Protein AF-A0A6P0WT35-F1 (afdb_monomer)

Foldseek 3Di:
DPPPPPDDLVVLVVVLVVLVVVLVVLVVVVVVVVVVVVVVLVPDDDPVNVVVVVVNVVVNVVSVVVSVVSVVVSVVSVVVSVVVVVVVVVD

Radius of gyration: 20.08 Å; Cα contacts (8 Å, |Δi|>4): 19; chains: 1; bounding box: 49×19×60 Å

Solvent-accessible surface area (backbone atoms only — not comparable to full-atom values): 5254 Å² total; per-residue (Å²): 130,82,76,82,74,85,71,57,62,71,59,52,54,52,48,50,53,52,53,52,53,50,48,54,51,49,52,56,54,48,53,51,50,56,57,52,44,56,60,47,62,77,74,57,80,60,73,71,47,57,55,48,53,51,57,48,50,56,49,49,55,52,52,50,54,51,47,52,55,46,52,56,49,48,55,51,50,52,54,50,53,52,52,53,52,55,56,62,75,73,108

pLDDT: mean 87.95, std 12.45, range [37.06, 96.88]

Nearest PDB structures (foldseek):
  4lws-assembly3_A  TM=8.226E-01  e=7.471E-02  Thermomonospora curvata DSM 43183
  4j7k-assembly1_B  TM=8.347E-01  e=7.993E-02  Bacillus anthracis str. Sterne
  4j11-assembly1_B  TM=8.346E-01  e=7.993E-02  Bacillus anthracis str. Sterne
  4j41-assembly1_A  TM=8.523E-01  e=1.468E-01  Bacillus anthracis str. Sterne
  3fav-assembly2_C  TM=8.965E-01  e=6.936E-01  Mycobacterium tuberculosis H37Rv

Secondary structure (DSSP, 8-state):
--------HHHHHHHHHHHHHHHHHHHHHHHHHHHHHHHHHHH--SHHHHHHHHHHHHHHHHHHHHHHHHHHHHHHHHHHHHHHHHHHHT-

Mean predicted aligned error: 6.23 Å

Sequence (91 aa):
MSRDIDIDEQQLAKFIDVLSSFQDLTSDKFQAVESAWRKCDESWKGDSKEKFTKDFQETTETVKRSLEAGDDALDWLRRFDEILKEFEQSY

Structure (mmCIF, N/CA/C/O backbone):
data_AF-A0A6P0WT35-F1
#
_entry.id   AF-A0A6P0WT35-F1
#
loop_
_atom_site.group_PDB
_atom_site.id
_atom_site.type_symbol
_atom_site.label_atom_id
_atom_site.label_alt_id
_atom_site.label_comp_id
_atom_site.label_asym_id
_atom_site.label_entity_id
_atom_site.label_seq_id
_atom_site.pdbx_PDB_ins_code
_atom_site.Cartn_x
_atom_site.Cartn_y
_atom_site.Cartn_z
_atom_site.occupancy
_atom_site.B_iso_or_equiv
_atom_site.auth_seq_id
_atom_site.auth_comp_id
_atom_site.auth_asym_id
_atom_site.auth_atom_id
_atom_site.pdbx_PDB_model_num
ATOM 1 N N . MET A 1 1 ? 29.395 15.053 -13.291 1.00 37.06 1 MET A N 1
ATOM 2 C CA . MET A 1 1 ? 29.484 13.790 -14.046 1.00 37.06 1 MET A CA 1
ATOM 3 C C . MET A 1 1 ? 28.261 12.981 -13.678 1.00 37.06 1 MET A C 1
ATOM 5 O O . MET A 1 1 ? 28.215 12.443 -12.579 1.00 37.06 1 MET A O 1
ATOM 9 N N . SER A 1 2 ? 27.236 13.055 -14.531 1.00 41.62 2 SER A N 1
ATOM 10 C CA . SER A 1 2 ? 26.075 12.165 -14.489 1.00 41.62 2 SER A CA 1
ATOM 11 C C . SER A 1 2 ? 26.610 10.740 -14.404 1.00 41.62 2 SER A C 1
ATOM 13 O O . SER A 1 2 ? 27.431 10.366 -15.237 1.00 41.62 2 SER A O 1
ATOM 15 N N . ARG A 1 3 ? 26.273 9.993 -13.349 1.00 47.34 3 ARG A N 1
ATOM 16 C CA . ARG A 1 3 ? 26.473 8.545 -13.400 1.00 47.34 3 ARG A CA 1
ATOM 17 C C . ARG A 1 3 ? 25.517 8.086 -14.488 1.00 47.34 3 ARG A C 1
ATOM 19 O O . ARG A 1 3 ? 24.318 8.224 -14.277 1.00 47.34 3 ARG A O 1
ATOM 26 N N . ASP A 1 4 ? 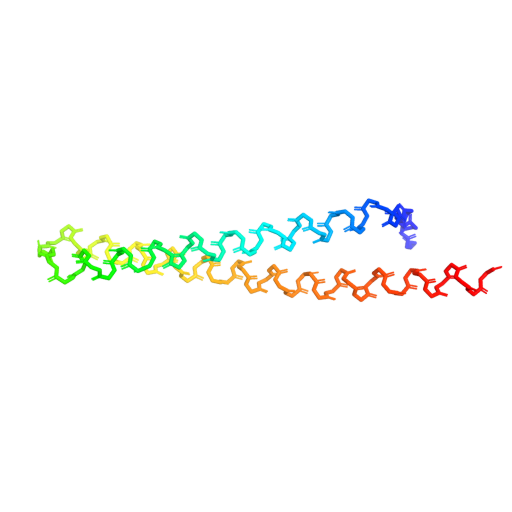26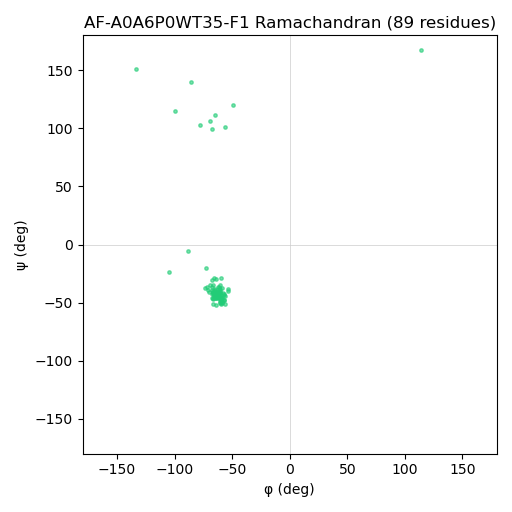.037 7.634 -15.624 1.00 54.50 4 ASP A N 1
ATOM 27 C CA . ASP A 1 4 ? 25.239 6.866 -16.574 1.00 54.50 4 ASP A CA 1
ATOM 28 C C . ASP A 1 4 ? 24.699 5.679 -15.784 1.00 54.50 4 ASP A C 1
ATOM 30 O O . ASP A 1 4 ? 25.440 4.777 -15.385 1.00 54.50 4 ASP A O 1
ATOM 34 N N . ILE A 1 5 ? 23.432 5.782 -15.392 1.00 58.25 5 ILE A N 1
ATOM 35 C CA . ILE A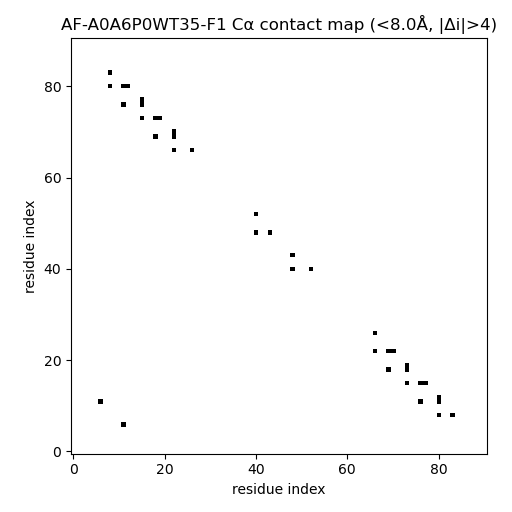 1 5 ? 22.723 4.666 -14.804 1.00 58.25 5 ILE A CA 1
ATOM 36 C C . ILE A 1 5 ? 22.374 3.814 -16.015 1.00 58.25 5 ILE A C 1
ATOM 38 O O . ILE A 1 5 ? 21.504 4.184 -16.796 1.00 58.25 5 ILE A O 1
ATOM 42 N N . ASP A 1 6 ? 23.128 2.738 -16.204 1.00 70.81 6 ASP A N 1
ATOM 43 C CA . ASP A 1 6 ? 22.774 1.680 -17.141 1.00 70.81 6 ASP A CA 1
ATOM 44 C C . ASP A 1 6 ? 21.528 0.992 -16.575 1.00 70.81 6 ASP A C 1
ATOM 46 O O . ASP A 1 6 ? 21.596 0.273 -15.572 1.00 70.81 6 ASP A O 1
ATOM 50 N N . ILE A 1 7 ? 20.364 1.363 -17.106 1.00 75.50 7 ILE A N 1
ATOM 51 C CA . ILE A 1 7 ? 19.070 0.879 -16.635 1.00 75.50 7 ILE A CA 1
ATOM 52 C C . ILE A 1 7 ? 18.624 -0.230 -17.567 1.00 75.50 7 ILE A C 1
ATOM 54 O O . ILE A 1 7 ? 18.332 0.001 -18.734 1.00 75.50 7 ILE A O 1
ATOM 58 N N . ASP A 1 8 ? 18.531 -1.435 -17.012 1.00 85.06 8 ASP A N 1
ATOM 59 C CA . ASP A 1 8 ? 17.897 -2.567 -17.674 1.00 85.06 8 ASP A CA 1
ATOM 60 C C . ASP A 1 8 ? 16.381 -2.311 -17.753 1.00 85.06 8 ASP A C 1
ATOM 62 O O . ASP A 1 8 ? 15.669 -2.401 -16.745 1.00 85.06 8 ASP A O 1
ATOM 66 N N . GLU A 1 9 ? 15.893 -1.984 -18.953 1.00 84.94 9 GLU A N 1
ATOM 67 C CA . GLU A 1 9 ? 14.480 -1.703 -19.248 1.00 84.94 9 GLU A CA 1
ATOM 68 C C . GLU A 1 9 ? 13.560 -2.842 -18.779 1.00 84.94 9 GLU A C 1
ATOM 70 O O . GLU A 1 9 ? 12.495 -2.608 -18.204 1.00 84.94 9 GLU A O 1
ATOM 75 N N . GLN A 1 10 ? 13.986 -4.101 -18.926 1.00 88.06 10 GLN A N 1
ATOM 76 C CA . GLN A 1 10 ? 13.169 -5.240 -18.507 1.00 88.06 10 GLN A CA 1
ATOM 77 C C . GLN A 1 10 ? 13.047 -5.319 -16.987 1.00 88.06 10 GLN A C 1
ATOM 79 O O . GLN A 1 10 ? 12.015 -5.756 -16.471 1.00 88.06 10 GLN A O 1
ATOM 84 N N . GLN A 1 11 ? 14.097 -4.946 -16.255 1.00 90.50 11 GLN A N 1
ATOM 85 C CA . GLN A 1 11 ? 14.050 -4.891 -14.793 1.00 90.50 11 GLN A CA 1
ATOM 86 C C . GLN A 1 11 ? 13.233 -3.696 -14.309 1.00 90.50 11 GLN A C 1
ATOM 88 O O . GLN A 1 11 ? 12.482 -3.843 -13.344 1.00 90.50 11 GLN A O 1
ATOM 93 N N . LEU A 1 12 ? 13.323 -2.551 -14.992 1.00 91.19 12 LEU A N 1
ATOM 94 C CA . LEU A 1 12 ? 12.499 -1.380 -14.704 1.00 91.19 12 LEU A CA 1
ATOM 95 C C . LEU A 1 12 ? 11.008 -1.697 -14.883 1.00 91.19 12 LEU A C 1
ATOM 97 O O . LEU A 1 12 ? 10.232 -1.491 -13.950 1.00 91.19 12 LEU A O 1
ATOM 101 N N . ALA A 1 13 ? 10.620 -2.278 -16.020 1.00 92.19 13 ALA A N 1
ATOM 102 C CA . ALA A 1 13 ? 9.237 -2.663 -16.292 1.00 92.19 13 ALA A CA 1
ATOM 103 C C . ALA A 1 13 ? 8.696 -3.650 -15.240 1.00 92.19 13 ALA A C 1
ATOM 105 O O . ALA A 1 13 ? 7.626 -3.440 -14.670 1.00 92.19 13 ALA A O 1
ATOM 106 N N . LYS A 1 14 ? 9.476 -4.686 -14.890 1.00 94.56 14 LYS A N 1
ATOM 107 C CA . LYS A 1 14 ? 9.102 -5.633 -13.822 1.00 94.56 14 LYS A CA 1
ATOM 108 C C . LYS A 1 14 ? 8.939 -4.948 -12.470 1.00 94.56 14 LYS A C 1
ATOM 110 O O . LYS A 1 14 ? 8.046 -5.309 -11.706 1.00 94.56 14 LYS A O 1
ATOM 115 N N . PHE A 1 15 ? 9.811 -3.998 -12.144 1.00 94.25 15 PHE A N 1
ATOM 116 C CA . PHE A 1 15 ? 9.721 -3.263 -10.890 1.00 94.25 15 PHE A CA 1
ATOM 117 C C . PHE A 1 15 ? 8.456 -2.402 -10.833 1.00 94.25 15 PHE A C 1
ATOM 119 O O . PHE A 1 15 ? 7.770 -2.420 -9.812 1.00 94.25 15 PHE A O 1
ATOM 126 N N . ILE A 1 16 ? 8.112 -1.716 -11.928 1.00 94.94 16 ILE A N 1
ATOM 127 C CA . ILE A 1 16 ? 6.864 -0.949 -12.057 1.00 94.94 16 ILE A CA 1
ATOM 128 C C . ILE A 1 16 ? 5.652 -1.860 -11.822 1.00 94.94 16 ILE A C 1
ATOM 130 O O . ILE A 1 16 ? 4.789 -1.523 -11.012 1.00 94.94 16 ILE A O 1
ATOM 134 N N . ASP A 1 17 ? 5.611 -3.037 -12.452 1.00 96.00 17 ASP A N 1
ATOM 135 C CA . ASP A 1 17 ? 4.507 -3.994 -12.294 1.00 96.00 17 ASP A CA 1
ATOM 136 C C . ASP A 1 17 ? 4.370 -4.504 -10.851 1.00 96.00 17 ASP A C 1
ATOM 138 O O . ASP A 1 17 ? 3.264 -4.578 -10.301 1.00 96.00 17 ASP A O 1
ATOM 142 N N . VAL A 1 18 ? 5.496 -4.840 -10.213 1.00 96.56 18 VAL A N 1
ATOM 143 C CA . VAL A 1 18 ? 5.523 -5.301 -8.817 1.00 96.56 18 VAL A CA 1
ATOM 144 C C . VAL A 1 18 ? 5.079 -4.192 -7.869 1.00 96.56 18 VAL A C 1
ATOM 146 O O . VAL A 1 18 ? 4.285 -4.452 -6.965 1.00 96.56 18 VAL A O 1
ATOM 149 N N . LEU A 1 19 ? 5.561 -2.965 -8.071 1.00 94.19 19 LEU A N 1
ATOM 150 C CA . LEU A 1 19 ? 5.192 -1.819 -7.247 1.00 94.19 19 LEU A CA 1
ATOM 151 C C . LEU A 1 19 ? 3.703 -1.476 -7.406 1.00 94.19 19 LEU A C 1
ATOM 153 O O . LEU A 1 19 ? 3.034 -1.265 -6.397 1.00 94.19 19 LEU A O 1
ATOM 157 N N . SER A 1 20 ? 3.170 -1.513 -8.632 1.00 96.06 20 SER A N 1
ATOM 158 C CA . SER A 1 20 ? 1.737 -1.328 -8.905 1.00 96.06 20 SER A CA 1
ATOM 159 C C . SER A 1 20 ? 0.902 -2.386 -8.185 1.00 96.06 20 SER A C 1
ATOM 161 O O . SER A 1 20 ? 0.009 -2.055 -7.412 1.00 96.06 20 SER A O 1
ATOM 163 N N . SER A 1 21 ? 1.259 -3.663 -8.342 1.00 96.88 21 SER A N 1
ATOM 164 C CA . SER A 1 21 ? 0.544 -4.771 -7.693 1.00 96.88 21 SER A CA 1
ATOM 165 C C . SER A 1 21 ? 0.603 -4.689 -6.164 1.00 96.88 21 SER A C 1
ATOM 167 O O . SER A 1 21 ? -0.350 -5.046 -5.470 1.00 96.88 21 SER A O 1
ATOM 169 N N . PHE A 1 22 ? 1.735 -4.237 -5.616 1.00 94.44 22 PHE A N 1
ATOM 170 C CA . PHE A 1 22 ? 1.903 -4.037 -4.182 1.00 94.44 22 PHE A CA 1
ATOM 171 C C . PHE A 1 22 ? 1.009 -2.911 -3.652 1.00 94.44 22 PHE A C 1
ATOM 173 O O . PHE A 1 22 ? 0.425 -3.065 -2.575 1.00 94.44 22 PHE A O 1
ATOM 180 N N . GLN A 1 23 ? 0.885 -1.804 -4.386 1.00 94.31 23 GLN A N 1
ATOM 181 C CA . GLN A 1 23 ? 0.020 -0.689 -4.003 1.00 94.31 23 GLN A CA 1
ATOM 182 C C . GLN A 1 23 ? -1.453 -1.075 -4.050 1.00 94.31 23 GLN A C 1
ATOM 184 O O . GLN A 1 23 ? -2.145 -0.867 -3.054 1.00 94.31 23 GLN A O 1
ATOM 189 N N . ASP A 1 24 ? -1.893 -1.742 -5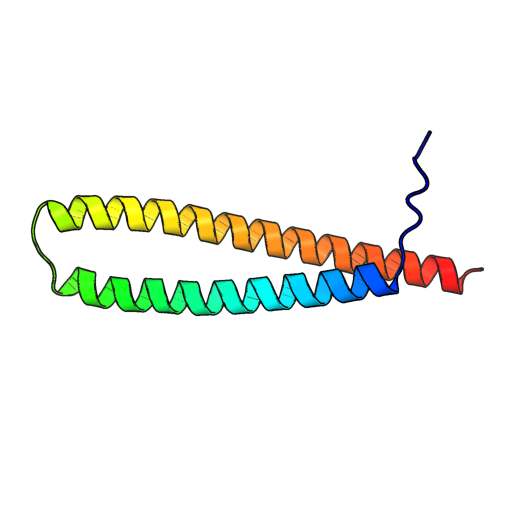.120 1.00 94.75 24 ASP A N 1
ATOM 190 C CA . ASP A 1 24 ? -3.261 -2.253 -5.247 1.00 94.75 24 ASP A CA 1
ATOM 191 C C . ASP A 1 24 ? -3.607 -3.183 -4.075 1.00 94.75 24 ASP A C 1
ATOM 193 O O . ASP A 1 24 ? -4.579 -2.971 -3.347 1.00 94.75 24 ASP A O 1
ATOM 197 N N . LEU A 1 25 ? -2.745 -4.174 -3.815 1.00 96.31 25 LEU A N 1
ATOM 198 C CA . LEU A 1 25 ? -2.941 -5.115 -2.716 1.00 96.31 25 LEU A CA 1
ATOM 199 C C . LEU A 1 25 ? -2.971 -4.407 -1.357 1.00 96.31 25 LEU A C 1
ATOM 201 O O . LEU A 1 25 ? -3.790 -4.743 -0.500 1.00 96.31 25 LEU A O 1
ATOM 205 N N . THR A 1 26 ? -2.065 -3.459 -1.129 1.00 94.31 26 THR A N 1
ATOM 206 C CA . THR A 1 26 ? -1.983 -2.741 0.146 1.00 94.31 26 THR A CA 1
ATOM 207 C C . THR A 1 26 ? -3.212 -1.863 0.353 1.00 94.31 26 THR A C 1
ATOM 209 O O . THR A 1 26 ? -3.777 -1.882 1.446 1.00 94.31 26 THR A O 1
ATOM 212 N N . SER A 1 27 ? -3.667 -1.167 -0.690 1.00 94.62 27 SER A N 1
ATOM 213 C CA . SER A 1 27 ? -4.884 -0.354 -0.680 1.00 94.62 27 SER A CA 1
ATOM 214 C C . SER A 1 27 ? -6.112 -1.199 -0.327 1.00 94.62 27 SER A C 1
ATOM 216 O O . SER A 1 27 ? -6.803 -0.907 0.652 1.00 94.62 27 SER A O 1
ATOM 218 N N . ASP A 1 28 ? -6.304 -2.333 -1.010 1.00 95.94 28 ASP A N 1
ATOM 219 C CA . ASP A 1 28 ? -7.415 -3.259 -0.762 1.00 95.94 28 ASP A CA 1
ATOM 220 C C . ASP A 1 28 ? -7.419 -3.794 0.676 1.00 95.94 28 ASP A C 1
ATOM 222 O O . ASP A 1 28 ? -8.443 -3.809 1.373 1.00 95.94 28 ASP A O 1
ATOM 226 N N . LYS A 1 29 ? -6.255 -4.255 1.154 1.00 95.25 29 LYS A N 1
ATOM 227 C CA . LYS A 1 29 ? -6.120 -4.786 2.517 1.00 95.25 29 LYS A CA 1
ATOM 228 C C . LYS A 1 29 ? -6.363 -3.702 3.553 1.00 95.25 29 LYS A C 1
ATOM 230 O O . LYS A 1 29 ? -7.013 -3.968 4.566 1.00 95.25 29 LYS A O 1
ATOM 235 N N . PHE A 1 30 ? -5.873 -2.496 3.305 1.00 94.44 30 PHE A N 1
ATOM 236 C CA . PHE A 1 30 ? -6.030 -1.391 4.228 1.00 94.44 30 PHE A CA 1
ATOM 237 C C . PHE A 1 30 ? -7.486 -0.905 4.296 1.00 94.44 30 PHE A C 1
ATOM 239 O O . PHE A 1 30 ? -8.023 -0.729 5.391 1.00 94.44 30 PHE A O 1
ATOM 246 N N . GLN A 1 31 ? -8.184 -0.827 3.162 1.00 93.81 31 GLN A N 1
ATOM 247 C CA . GLN A 1 31 ? -9.616 -0.519 3.115 1.00 93.81 31 GLN A CA 1
ATOM 248 C C . GLN A 1 31 ? -10.460 -1.562 3.870 1.00 93.81 31 GLN A C 1
ATOM 250 O O . GLN A 1 31 ? -11.433 -1.219 4.557 1.00 93.81 31 GLN A O 1
ATOM 255 N N . ALA A 1 32 ? -10.089 -2.844 3.785 1.00 94.38 32 ALA A N 1
ATOM 256 C CA . ALA A 1 32 ? -10.737 -3.902 4.557 1.00 94.38 32 ALA A CA 1
ATOM 257 C C . ALA A 1 32 ? -10.540 -3.707 6.072 1.00 94.38 32 ALA A C 1
ATOM 259 O O . ALA A 1 32 ? -11.489 -3.877 6.843 1.00 94.38 32 ALA A O 1
ATOM 260 N N . VAL A 1 33 ? -9.339 -3.300 6.495 1.00 94.06 33 VAL A N 1
ATOM 261 C CA . VAL A 1 33 ? -9.025 -2.975 7.894 1.00 94.06 33 VAL A CA 1
ATOM 262 C C . VAL A 1 33 ? -9.811 -1.750 8.375 1.00 94.06 33 VAL A C 1
ATOM 264 O O . VAL A 1 33 ? -10.440 -1.831 9.429 1.00 94.06 33 VAL A O 1
ATOM 267 N N . GLU A 1 34 ? -9.872 -0.659 7.605 1.00 93.31 34 GLU A N 1
ATOM 268 C CA . GLU A 1 34 ? -10.705 0.516 7.926 1.00 93.31 34 GLU A CA 1
ATOM 269 C C . GLU A 1 34 ? -12.186 0.143 8.077 1.00 93.31 34 GLU A C 1
ATOM 271 O O . GLU A 1 34 ? -12.864 0.582 9.010 1.00 93.31 34 GLU A O 1
ATOM 276 N N . SER A 1 35 ? -12.692 -0.707 7.184 1.00 92.38 35 SER A N 1
ATOM 277 C CA . SER A 1 35 ? -14.083 -1.166 7.216 1.00 92.38 35 SER A CA 1
ATOM 278 C C . SER A 1 35 ? -14.376 -2.046 8.433 1.00 92.38 35 SER A C 1
ATOM 280 O O . SER A 1 35 ? -15.446 -1.934 9.035 1.00 92.38 35 SER A O 1
ATOM 282 N N . ALA A 1 36 ? -13.441 -2.922 8.811 1.00 91.69 36 ALA A N 1
ATOM 283 C CA . ALA A 1 36 ? -13.549 -3.736 10.018 1.00 91.69 36 ALA A CA 1
ATOM 284 C C . ALA A 1 36 ? -13.481 -2.869 11.282 1.00 91.69 36 ALA A C 1
ATOM 286 O O . ALA A 1 36 ? -14.287 -3.052 12.193 1.00 91.69 36 ALA A O 1
ATOM 287 N N . TRP A 1 37 ? -12.581 -1.884 11.304 1.00 91.75 37 TRP A N 1
ATOM 288 C CA . TRP A 1 37 ? -12.455 -0.947 12.411 1.00 91.75 37 TRP A CA 1
ATOM 289 C C . TRP A 1 37 ? -13.748 -0.162 12.655 1.00 91.75 37 TRP A C 1
ATOM 291 O O . TRP A 1 37 ? -14.207 -0.124 13.792 1.00 91.75 37 TRP A O 1
ATOM 301 N N . ARG A 1 38 ? -14.396 0.380 11.613 1.00 88.38 38 ARG A N 1
ATOM 302 C CA . ARG A 1 38 ? -15.681 1.099 11.759 1.00 88.38 38 ARG A CA 1
ATOM 303 C C . ARG A 1 38 ? -16.745 0.272 12.490 1.00 88.38 38 ARG A C 1
ATOM 305 O O . ARG A 1 38 ? -17.439 0.793 13.354 1.00 88.38 38 ARG A O 1
ATOM 312 N N . LYS A 1 39 ? -16.825 -1.034 12.214 1.00 88.00 39 LYS A N 1
ATOM 313 C CA . LYS A 1 39 ? -17.755 -1.949 12.905 1.00 88.00 39 LYS A CA 1
ATOM 314 C C . LYS A 1 39 ? -17.397 -2.144 14.385 1.00 88.00 39 LYS A C 1
ATOM 316 O O . LYS A 1 39 ? -18.279 -2.275 15.233 1.00 88.00 39 LYS A O 1
ATOM 321 N N . CYS A 1 40 ? -16.105 -2.178 14.706 1.00 87.06 40 CYS A N 1
ATOM 322 C CA . CYS A 1 40 ? -15.630 -2.264 16.087 1.00 87.06 40 CYS A CA 1
ATOM 323 C C . CYS A 1 40 ? -15.874 -0.953 16.845 1.00 87.06 40 CYS A C 1
ATOM 325 O O . CYS A 1 40 ? -16.283 -0.986 18.003 1.00 87.06 40 CYS A O 1
ATOM 327 N N . ASP A 1 41 ? -15.676 0.189 16.188 1.00 87.81 41 ASP A N 1
ATOM 328 C CA . ASP A 1 41 ? -15.868 1.517 16.770 1.00 87.81 41 ASP A CA 1
ATOM 329 C C . ASP A 1 41 ? -17.319 1.748 17.226 1.00 87.81 41 ASP A C 1
ATOM 331 O O . ASP A 1 41 ? -17.553 2.318 18.290 1.00 87.81 41 ASP A O 1
ATOM 335 N N . GLU A 1 42 ? -18.306 1.229 16.496 1.00 85.50 42 GLU A N 1
ATOM 336 C CA . GLU A 1 42 ? -19.725 1.339 16.867 1.00 85.50 42 GLU A CA 1
ATOM 337 C C . GLU A 1 42 ? -20.095 0.544 18.133 1.00 85.50 42 GLU A C 1
ATOM 339 O O . GLU A 1 42 ? -20.996 0.936 18.879 1.00 85.50 42 GLU A O 1
ATOM 344 N N . SER A 1 43 ? -19.409 -0.574 18.392 1.00 86.19 43 SER A N 1
ATOM 345 C CA . SER A 1 43 ? -19.769 -1.516 19.463 1.00 86.19 43 SER A CA 1
ATOM 346 C C . SER A 1 43 ? -18.865 -1.438 20.699 1.00 86.19 43 SER A C 1
ATOM 348 O O . SER A 1 43 ? -19.303 -1.777 21.802 1.00 86.19 43 SER A O 1
ATOM 350 N N . TRP A 1 44 ? -17.631 -0.951 20.558 1.00 87.12 44 TRP A N 1
ATOM 351 C CA . TRP A 1 44 ? -16.672 -0.828 21.656 1.00 87.12 44 TRP A CA 1
ATOM 352 C C . TRP A 1 44 ? -16.852 0.497 22.420 1.00 87.12 44 TRP A C 1
ATOM 354 O O . TRP A 1 44 ? -17.088 1.557 21.833 1.00 87.12 44 TRP A O 1
ATOM 364 N N . LYS A 1 45 ? -16.740 0.445 23.755 1.00 85.81 45 LYS A N 1
ATOM 365 C CA . LYS A 1 45 ? -16.751 1.590 24.683 1.00 85.81 45 LYS A CA 1
ATOM 366 C C . LYS A 1 45 ? -15.610 1.483 25.709 1.00 85.81 45 LYS A C 1
ATOM 368 O O . LYS A 1 45 ? -15.247 0.371 26.091 1.00 85.81 45 LYS A O 1
ATOM 373 N N . GLY A 1 46 ? -15.118 2.628 26.192 1.00 87.12 46 GLY A N 1
ATOM 374 C CA . GLY A 1 46 ? -14.119 2.753 27.270 1.00 87.12 46 GLY A CA 1
ATOM 375 C C . GLY A 1 46 ? -12.771 3.331 26.818 1.00 87.12 46 GLY A C 1
ATOM 376 O O . GLY A 1 46 ? -12.498 3.403 25.627 1.00 87.12 46 GLY A O 1
ATOM 377 N N . ASP A 1 47 ? -11.911 3.707 27.765 1.00 82.38 47 ASP A N 1
ATOM 378 C CA . ASP A 1 47 ? -10.652 4.439 27.514 1.00 82.38 47 ASP A CA 1
ATOM 379 C C . ASP A 1 47 ? -9.660 3.694 26.598 1.00 82.38 47 ASP A C 1
ATOM 381 O O . ASP A 1 47 ? -8.884 4.299 25.857 1.00 82.38 47 ASP A O 1
ATOM 385 N N . SER A 1 48 ? -9.693 2.357 26.605 1.00 86.38 48 SER A N 1
ATOM 386 C CA . SER A 1 48 ? -8.873 1.533 25.707 1.00 86.38 48 SER A CA 1
ATOM 387 C C . SER A 1 48 ? -9.260 1.692 24.236 1.00 86.38 48 SER A C 1
ATOM 389 O O . SER A 1 48 ? -8.390 1.589 23.370 1.00 86.38 48 SER A O 1
ATOM 391 N N . LYS A 1 49 ? -10.534 1.999 23.960 1.00 89.69 49 LYS A N 1
ATOM 392 C CA . LYS A 1 49 ? -11.013 2.348 22.624 1.00 89.69 49 LYS A CA 1
ATOM 393 C C . LYS A 1 49 ? -10.404 3.667 22.179 1.00 89.69 49 LYS A C 1
ATOM 395 O O . LYS A 1 49 ? -9.834 3.703 21.105 1.00 89.69 49 LYS A O 1
ATOM 400 N N . GLU A 1 50 ? -10.484 4.721 22.992 1.00 88.00 50 GLU A N 1
ATOM 401 C CA . GLU A 1 50 ? -9.991 6.054 22.607 1.00 88.00 50 GLU A CA 1
ATOM 402 C C . GLU A 1 50 ? -8.511 6.027 22.226 1.00 88.00 50 GLU A C 1
ATOM 404 O O . GLU A 1 50 ? -8.121 6.588 21.200 1.00 88.00 50 GLU A O 1
ATOM 409 N N . LYS A 1 51 ? -7.697 5.306 23.010 1.00 89.38 51 LYS A N 1
ATOM 410 C CA . LYS A 1 51 ? -6.284 5.100 22.688 1.00 89.38 51 LYS A CA 1
ATOM 411 C C . LYS A 1 51 ? -6.110 4.376 21.351 1.00 89.38 51 LYS A C 1
ATOM 413 O O . LYS A 1 51 ? -5.364 4.851 20.503 1.00 89.38 51 LYS A O 1
ATOM 418 N N . PHE A 1 52 ? -6.815 3.262 21.148 1.00 91.56 52 PHE A N 1
ATOM 419 C CA . PHE A 1 52 ? -6.734 2.521 19.891 1.00 91.56 52 PHE A CA 1
ATOM 420 C C . PHE A 1 52 ? -7.218 3.358 18.700 1.00 91.56 52 PHE A C 1
ATOM 422 O O . PHE A 1 52 ? -6.562 3.360 17.667 1.00 91.56 52 PHE A O 1
ATOM 429 N N . THR A 1 53 ? -8.329 4.089 18.830 1.00 92.00 53 THR A N 1
ATOM 430 C CA . THR A 1 53 ? -8.877 4.958 17.780 1.00 92.00 53 THR A CA 1
ATOM 431 C C . THR A 1 53 ? -7.839 5.973 17.326 1.00 92.00 53 THR A C 1
ATOM 433 O O . THR A 1 53 ? -7.671 6.175 16.125 1.00 92.00 53 THR A O 1
ATOM 436 N N . LYS A 1 54 ? -7.124 6.586 18.274 1.00 92.31 54 LYS A N 1
ATO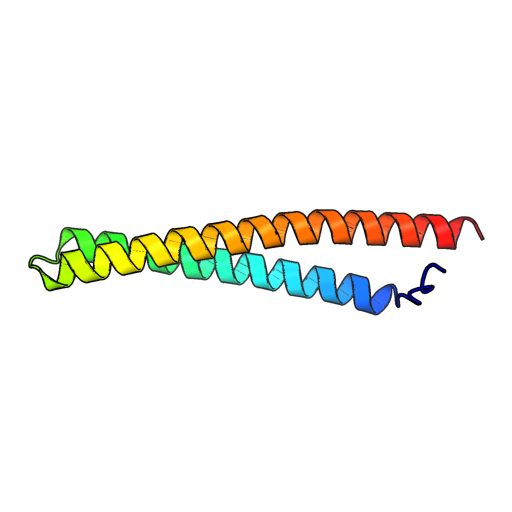M 437 C CA . LYS A 1 54 ? -6.060 7.541 17.971 1.00 92.31 54 LYS A CA 1
ATOM 438 C C . LYS A 1 54 ? -4.902 6.875 17.221 1.00 92.31 54 LYS A C 1
ATOM 440 O O . LYS A 1 54 ? -4.551 7.329 16.135 1.00 92.31 54 LYS A O 1
ATOM 445 N N . ASP A 1 55 ? -4.369 5.774 17.754 1.00 93.38 55 ASP A N 1
ATOM 446 C CA . ASP A 1 55 ? -3.263 5.031 17.129 1.00 93.38 55 ASP A CA 1
ATOM 447 C C . ASP A 1 55 ? -3.655 4.543 15.715 1.00 93.38 55 ASP A C 1
ATOM 449 O O . ASP A 1 55 ? -2.863 4.583 14.767 1.00 93.38 55 ASP A O 1
ATOM 453 N N . PHE A 1 56 ? -4.914 4.128 15.547 1.00 93.44 56 PHE A N 1
ATOM 454 C CA . PHE A 1 56 ? -5.482 3.700 14.274 1.00 93.44 56 PHE A CA 1
ATOM 455 C C . PHE A 1 56 ? -5.571 4.849 13.264 1.00 93.44 56 PHE A C 1
ATOM 457 O O . PHE A 1 56 ? -5.208 4.669 12.101 1.00 93.44 56 PHE A O 1
ATOM 464 N N . GLN A 1 57 ? -6.029 6.030 13.685 1.00 93.50 57 GLN A N 1
ATOM 465 C CA . GLN A 1 57 ? -6.108 7.221 12.832 1.00 93.50 57 GLN A CA 1
ATOM 466 C C . GLN A 1 57 ? -4.720 7.683 12.371 1.00 93.50 57 GLN A C 1
ATOM 468 O O . GLN A 1 57 ? -4.523 7.909 11.179 1.00 93.50 57 GLN A O 1
ATOM 473 N N . GLU A 1 58 ? -3.737 7.739 13.272 1.00 95.12 58 GLU A N 1
ATOM 474 C CA . GLU A 1 58 ? -2.356 8.111 12.927 1.00 95.12 58 GLU A CA 1
ATOM 475 C C . GLU A 1 58 ? -1.724 7.112 11.941 1.00 95.12 58 GLU A C 1
ATOM 477 O O . GLU A 1 58 ? -1.089 7.495 10.950 1.00 95.12 58 GLU A O 1
ATOM 482 N N . THR A 1 59 ? -1.957 5.815 12.164 1.00 93.88 59 THR A N 1
ATOM 483 C CA . THR A 1 59 ? -1.517 4.759 11.240 1.00 93.88 59 THR A CA 1
ATOM 484 C C . THR A 1 59 ? -2.200 4.908 9.881 1.00 93.88 59 THR A C 1
ATOM 486 O O . THR A 1 59 ? -1.550 4.794 8.844 1.00 93.88 59 THR A O 1
ATOM 489 N N . THR A 1 60 ? -3.496 5.222 9.874 1.00 94.38 60 THR A N 1
ATOM 490 C CA . THR A 1 60 ? -4.290 5.426 8.657 1.00 94.38 60 THR A CA 1
ATOM 491 C C . THR A 1 60 ? -3.755 6.558 7.799 1.00 94.38 60 THR A C 1
ATOM 493 O O . THR A 1 60 ? -3.584 6.389 6.592 1.00 94.38 60 THR A O 1
ATOM 496 N N . GLU A 1 61 ? -3.465 7.704 8.404 1.00 95.38 61 GLU A N 1
ATOM 497 C CA . GLU A 1 61 ? -2.873 8.829 7.684 1.00 95.38 61 GLU A CA 1
ATOM 498 C C . GLU A 1 61 ? -1.499 8.473 7.113 1.00 95.38 61 GLU A C 1
ATOM 500 O O . GLU A 1 61 ? -1.193 8.817 5.972 1.00 95.38 61 GLU A O 1
ATOM 505 N N . THR A 1 62 ? -0.685 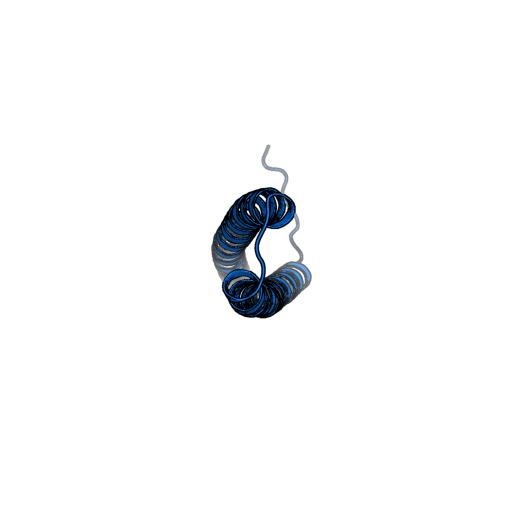7.746 7.880 1.00 95.62 62 THR A N 1
ATOM 506 C CA . THR A 1 62 ? 0.651 7.319 7.444 1.00 95.62 62 THR A CA 1
ATOM 507 C C . THR A 1 62 ? 0.584 6.376 6.245 1.00 95.62 62 THR A C 1
ATOM 509 O O . THR A 1 62 ? 1.324 6.556 5.275 1.00 95.62 62 THR A O 1
ATOM 512 N N . VAL A 1 63 ? -0.320 5.393 6.278 1.00 94.12 63 VAL A N 1
ATOM 513 C CA . VAL A 1 63 ? -0.514 4.454 5.166 1.00 94.12 63 VAL A CA 1
ATOM 514 C C . VAL A 1 63 ? -1.016 5.187 3.925 1.00 94.12 63 VAL A C 1
ATOM 516 O O . VAL A 1 63 ? -0.459 4.979 2.853 1.00 94.12 63 VAL A O 1
ATOM 519 N N . LYS A 1 64 ? -1.988 6.099 4.062 1.00 94.62 64 LYS A N 1
ATOM 520 C CA . LYS A 1 64 ? -2.502 6.897 2.935 1.00 94.62 64 LYS A CA 1
ATOM 521 C C . LYS A 1 64 ? -1.408 7.720 2.265 1.00 94.62 64 LYS A C 1
ATOM 523 O O . LYS A 1 64 ? -1.225 7.595 1.063 1.00 94.62 64 LYS A O 1
ATOM 528 N N . ARG A 1 65 ? -0.607 8.455 3.042 1.00 96.19 65 ARG A N 1
ATOM 529 C CA . ARG A 1 65 ? 0.533 9.219 2.499 1.00 96.19 65 ARG A CA 1
ATOM 530 C C . ARG A 1 65 ? 1.571 8.329 1.818 1.00 96.19 65 ARG A C 1
ATOM 532 O O . ARG A 1 65 ? 2.203 8.748 0.857 1.00 96.19 65 ARG A O 1
ATOM 539 N N . SER A 1 66 ? 1.776 7.114 2.329 1.00 95.12 66 SER A N 1
ATOM 540 C CA . SER A 1 66 ? 2.721 6.161 1.733 1.00 95.12 66 SER A CA 1
ATOM 541 C C . SER A 1 66 ? 2.205 5.596 0.409 1.00 95.12 66 SER A C 1
ATOM 543 O O . SER A 1 66 ? 3.002 5.393 -0.502 1.00 95.12 66 SER A O 1
ATOM 545 N N . LEU A 1 67 ? 0.894 5.356 0.299 1.00 94.19 67 LEU A N 1
ATOM 546 C CA . LEU A 1 67 ? 0.249 4.961 -0.954 1.00 94.19 67 LEU A CA 1
ATOM 547 C C . LEU A 1 67 ? 0.307 6.101 -1.977 1.00 94.19 67 LEU A C 1
ATOM 549 O O . LEU A 1 67 ? 0.787 5.870 -3.076 1.00 94.19 67 LEU A O 1
ATOM 553 N N . GLU A 1 68 ? -0.035 7.331 -1.582 1.00 95.38 68 GLU A N 1
ATOM 554 C CA . GLU A 1 68 ? 0.060 8.524 -2.444 1.00 95.38 68 GLU A CA 1
ATOM 555 C C . GLU A 1 68 ? 1.486 8.738 -2.981 1.00 95.38 68 GLU A C 1
ATOM 557 O O . GLU A 1 68 ? 1.689 8.902 -4.180 1.00 95.38 68 GLU A O 1
ATOM 562 N N . ALA A 1 69 ? 2.501 8.663 -2.113 1.00 95.31 69 ALA A N 1
ATOM 563 C CA . ALA A 1 69 ? 3.899 8.758 -2.540 1.00 95.31 69 ALA A CA 1
ATOM 564 C C . ALA A 1 69 ? 4.312 7.599 -3.465 1.00 95.31 69 ALA A C 1
ATOM 566 O O . ALA A 1 69 ? 5.201 7.748 -4.306 1.00 95.31 69 ALA A O 1
ATOM 567 N N . GLY A 1 70 ? 3.690 6.435 -3.289 1.00 94.31 70 GLY A N 1
ATOM 568 C CA . GLY A 1 70 ? 3.851 5.293 -4.170 1.00 94.31 70 GLY A CA 1
ATOM 569 C C . GLY A 1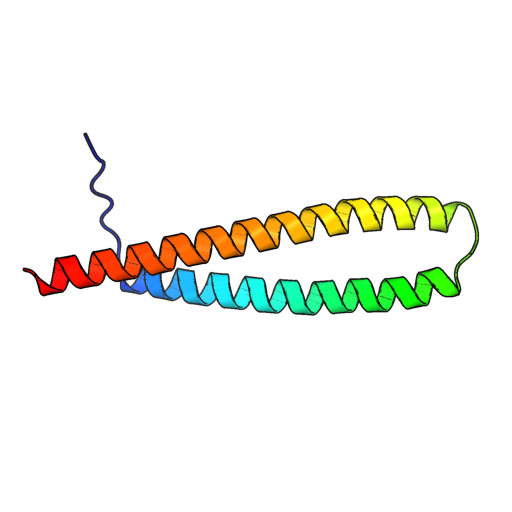 70 ? 3.262 5.542 -5.559 1.00 94.31 70 GLY A C 1
ATOM 570 O O . GLY A 1 70 ? 3.931 5.223 -6.546 1.00 94.31 70 GLY A O 1
ATOM 571 N N . ASP A 1 71 ? 2.052 6.091 -5.639 1.00 94.88 71 ASP A N 1
ATOM 572 C CA . ASP A 1 71 ? 1.381 6.425 -6.899 1.00 94.88 71 ASP A CA 1
ATOM 573 C C . ASP A 1 71 ? 2.207 7.461 -7.678 1.00 94.88 71 ASP A C 1
ATOM 575 O O . ASP A 1 71 ? 2.523 7.259 -8.852 1.00 94.88 71 ASP A O 1
ATOM 579 N N . ASP A 1 72 ? 2.677 8.512 -6.995 1.00 96.06 72 ASP A N 1
ATOM 580 C CA . ASP A 1 72 ? 3.563 9.531 -7.573 1.00 96.06 72 ASP A CA 1
ATOM 581 C C . ASP A 1 72 ? 4.859 8.916 -8.133 1.00 96.06 72 ASP A C 1
ATOM 583 O O . ASP A 1 72 ? 5.336 9.281 -9.215 1.00 96.06 72 ASP A O 1
ATOM 587 N N . ALA A 1 73 ? 5.448 7.963 -7.401 1.00 94.31 73 ALA A N 1
ATOM 588 C CA . ALA A 1 73 ? 6.647 7.260 -7.841 1.00 94.31 73 ALA A CA 1
ATOM 589 C C . ALA A 1 73 ? 6.374 6.373 -9.065 1.00 94.31 73 ALA A C 1
ATOM 591 O O . ALA A 1 73 ? 7.199 6.341 -9.979 1.00 94.31 73 ALA A O 1
ATOM 592 N N . LEU A 1 74 ? 5.233 5.679 -9.114 1.00 95.50 74 LEU A N 1
ATOM 593 C CA . LEU A 1 74 ? 4.828 4.878 -10.273 1.00 95.50 74 LEU A CA 1
ATOM 594 C C . LEU A 1 74 ? 4.632 5.740 -11.515 1.00 95.50 74 LEU A C 1
ATOM 596 O O . LEU A 1 74 ? 5.117 5.375 -12.585 1.00 95.50 74 LEU A O 1
ATOM 600 N N . ASP A 1 75 ? 3.971 6.885 -11.376 1.00 96.06 75 ASP A N 1
ATOM 601 C CA . ASP A 1 75 ? 3.768 7.824 -12.476 1.00 96.06 75 ASP A CA 1
ATOM 602 C C . ASP A 1 75 ? 5.098 8.342 -13.024 1.00 96.06 75 ASP A C 1
ATOM 604 O O . ASP A 1 75 ? 5.301 8.406 -14.241 1.00 96.06 75 ASP A O 1
ATOM 608 N N . TRP A 1 76 ? 6.039 8.669 -12.136 1.00 95.56 76 TRP A N 1
ATOM 609 C CA . TRP A 1 76 ? 7.380 9.066 -12.547 1.00 95.56 76 TRP A CA 1
ATOM 610 C C . TRP A 1 76 ? 8.128 7.926 -13.251 1.00 95.56 76 TRP A C 1
ATOM 612 O O . TRP A 1 76 ? 8.706 8.146 -14.316 1.00 95.56 76 TRP A O 1
ATOM 622 N N . LEU A 1 77 ? 8.088 6.708 -12.700 1.00 94.56 77 LEU A N 1
ATOM 623 C CA . LEU A 1 77 ? 8.772 5.542 -13.265 1.00 94.56 77 LEU A CA 1
ATOM 624 C C . LEU A 1 77 ? 8.212 5.147 -14.635 1.00 94.56 77 LEU A C 1
ATOM 626 O O . LEU A 1 77 ? 8.989 4.821 -15.526 1.00 94.56 77 LEU A O 1
ATOM 630 N N . ARG A 1 78 ? 6.891 5.220 -14.830 1.00 94.19 78 ARG A N 1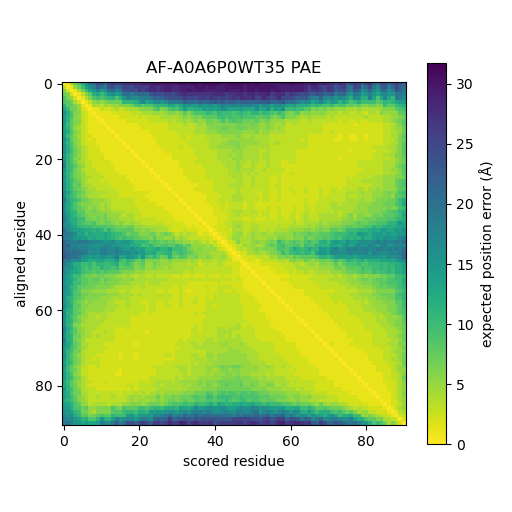
ATOM 631 C CA . ARG A 1 78 ? 6.244 4.952 -16.125 1.00 94.19 78 ARG A CA 1
ATOM 632 C C . ARG A 1 78 ? 6.674 5.954 -17.190 1.00 94.19 78 ARG A C 1
ATOM 634 O O . ARG A 1 78 ? 7.065 5.551 -18.277 1.00 94.19 78 ARG A O 1
ATOM 641 N N . ARG A 1 79 ? 6.682 7.251 -16.863 1.00 93.62 79 ARG A N 1
ATOM 642 C CA . ARG A 1 79 ? 7.195 8.286 -17.779 1.00 93.62 79 ARG A CA 1
ATOM 643 C C . ARG A 1 79 ? 8.669 8.081 -18.097 1.00 93.62 79 ARG A C 1
ATOM 645 O O . ARG A 1 79 ? 9.109 8.334 -19.211 1.00 93.62 79 ARG A O 1
ATOM 652 N N . PHE A 1 80 ? 9.446 7.657 -17.108 1.00 91.56 80 PHE A N 1
ATOM 653 C CA . PHE A 1 80 ? 10.860 7.387 -17.299 1.00 91.56 80 PHE A CA 1
ATOM 654 C C . PHE A 1 80 ? 11.097 6.180 -18.226 1.00 91.56 80 PHE A C 1
ATOM 656 O O . PHE A 1 80 ? 11.930 6.266 -19.124 1.00 91.56 80 PHE A O 1
ATOM 663 N N . ASP A 1 81 ? 10.320 5.106 -18.070 1.00 89.94 81 ASP A N 1
ATOM 664 C CA . ASP A 1 81 ? 10.309 3.941 -18.966 1.00 89.94 81 ASP A CA 1
ATOM 665 C C . ASP A 1 81 ? 9.916 4.317 -20.410 1.00 89.94 81 ASP A C 1
ATOM 667 O O . ASP A 1 81 ? 10.565 3.891 -21.363 1.00 89.94 81 ASP A O 1
ATOM 671 N N . GLU A 1 82 ? 8.913 5.187 -20.586 1.00 89.94 82 GLU A N 1
ATOM 672 C CA . GLU A 1 82 ? 8.532 5.731 -21.900 1.00 89.94 82 GLU A CA 1
ATOM 673 C C . GLU A 1 82 ? 9.685 6.497 -22.566 1.00 89.94 82 GLU A C 1
ATOM 675 O O . GLU A 1 82 ? 9.994 6.254 -23.732 1.00 89.94 82 GLU A O 1
ATOM 680 N N . ILE A 1 83 ? 10.365 7.374 -21.820 1.00 89.19 83 ILE A N 1
ATOM 681 C CA . ILE A 1 83 ? 11.514 8.136 -22.329 1.00 89.19 83 ILE A CA 1
ATOM 682 C C . ILE A 1 83 ? 12.634 7.191 -22.778 1.00 89.19 83 ILE A C 1
ATOM 684 O O . ILE A 1 83 ? 13.198 7.386 -23.853 1.00 89.19 83 ILE A O 1
ATOM 688 N N . LEU A 1 84 ? 12.961 6.162 -21.987 1.00 86.62 84 LEU A N 1
ATOM 689 C CA . LEU A 1 84 ? 13.998 5.193 -22.357 1.00 86.62 84 LEU A CA 1
ATOM 690 C C . LEU A 1 84 ? 13.667 4.480 -23.675 1.00 86.62 84 LEU A C 1
ATOM 692 O O . LEU A 1 84 ? 14.515 4.422 -24.566 1.00 86.62 84 LEU A O 1
ATOM 696 N N . LYS A 1 85 ? 12.417 4.035 -23.841 1.00 85.69 85 LYS A N 1
ATOM 697 C CA . LYS A 1 85 ? 11.939 3.400 -25.079 1.00 85.69 85 LYS A CA 1
ATOM 698 C C . LYS A 1 85 ? 12.043 4.320 -26.295 1.00 85.69 85 LYS A C 1
ATOM 700 O O . LYS A 1 85 ? 12.432 3.870 -27.371 1.00 85.69 85 LYS A O 1
ATOM 705 N N . GLU A 1 86 ? 11.712 5.603 -26.148 1.00 85.62 86 GLU A N 1
ATOM 706 C CA . GLU A 1 86 ? 11.852 6.592 -27.229 1.00 85.62 86 GLU A CA 1
ATOM 707 C C . GLU A 1 86 ? 13.320 6.818 -27.627 1.00 85.62 86 GLU A C 1
ATOM 709 O O . GLU A 1 86 ? 13.633 6.953 -28.816 1.00 85.62 86 GLU A O 1
ATOM 714 N N . PHE A 1 87 ? 14.231 6.832 -26.649 1.00 81.50 87 PHE A N 1
ATOM 715 C CA . PHE A 1 87 ? 15.668 6.960 -26.894 1.00 81.50 87 PHE A CA 1
ATOM 716 C C . PHE A 1 87 ? 16.242 5.747 -27.635 1.00 81.50 87 PHE A C 1
ATOM 718 O O . PHE A 1 87 ? 17.011 5.940 -28.577 1.00 81.50 87 PHE A O 1
ATOM 725 N N . GLU A 1 88 ? 15.854 4.524 -27.262 1.00 73.69 88 GLU A N 1
ATOM 726 C CA . GLU A 1 88 ? 16.303 3.307 -27.952 1.00 73.69 88 GLU A CA 1
ATOM 727 C C . GLU A 1 88 ? 15.765 3.198 -29.385 1.00 73.69 88 GLU A C 1
ATOM 729 O O . GLU A 1 88 ? 16.482 2.744 -30.271 1.00 73.69 88 GLU A O 1
ATOM 734 N N . GLN A 1 89 ? 14.536 3.653 -29.652 1.00 71.56 89 GLN A N 1
ATOM 735 C CA . GLN A 1 89 ? 13.962 3.654 -31.009 1.00 71.56 89 GLN A CA 1
ATOM 736 C C . GLN A 1 89 ? 14.578 4.706 -31.942 1.00 71.56 89 GLN A C 1
ATOM 738 O O . GLN A 1 89 ? 14.435 4.608 -33.163 1.00 71.56 89 GLN A O 1
ATOM 743 N N . SER A 1 90 ? 15.214 5.734 -31.378 1.00 58.44 90 SER A N 1
ATOM 744 C CA . SER A 1 90 ? 15.835 6.832 -32.127 1.00 58.44 90 SER 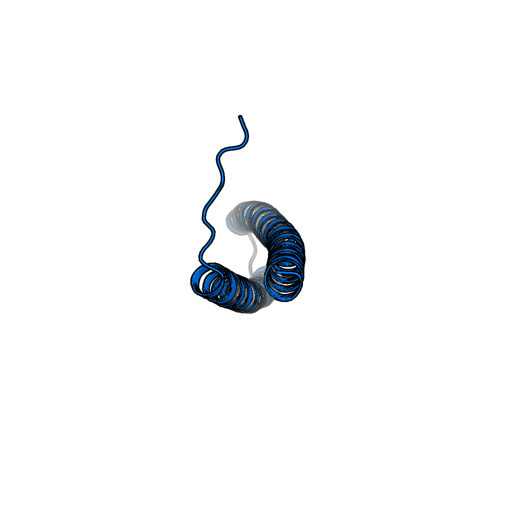A CA 1
ATOM 745 C C . SER A 1 90 ? 17.295 6.555 -32.524 1.00 58.44 90 SER A C 1
ATOM 747 O O . SER A 1 90 ? 17.884 7.375 -33.235 1.00 58.44 90 SER A O 1
ATOM 749 N N . TYR A 1 91 ? 17.870 5.436 -32.072 1.00 50.22 91 TYR A N 1
ATOM 750 C CA . TYR A 1 91 ? 19.229 4.962 -32.370 1.00 50.22 91 TYR A CA 1
ATOM 751 C C . TYR A 1 91 ? 19.228 3.809 -33.383 1.00 50.22 91 TYR A C 1
ATOM 753 O O . TYR A 1 91 ? 20.206 3.734 -34.165 1.00 50.22 91 TYR A O 1
#